Protein AF-G8R290-F1 (afdb_monomer_lite)

Sequence (73 aa):
MQKWIYIIVWLILFPLAGEAQCAMCKAIAESSRAGGSSIADGLNGGIVYLMAFPYLLMAGVGYAIYRNKKSRT

Organism: Owenweeksia hongkongensis (strain DSM 17368 / CIP 108786 / JCM 12287 / NRRL B-23963 / UST20020801) (NCBI:txid926562)

pLDDT: mean 77.45, std 14.35, range [47.31, 98.0]

Secondary structure (DSSP, 8-state):
-HHHHHHHHHHHHHHHHS--STTHHHHHHHHHHHTT-THHHHHHHHHHHHHHHHHHHHHHHHHHHHHHHHHH-

Radius of gyration: 20.13 Å; chains: 1; bounding box: 38×42×48 Å

Structure (mmCIF, N/CA/C/O backbone):
data_AF-G8R290-F1
#
_entry.id   AF-G8R290-F1
#
loop_
_atom_site.group_PDB
_atom_site.id
_atom_site.type_symbol
_atom_site.label_atom_id
_atom_site.label_alt_id
_atom_site.label_comp_id
_atom_site.label_asym_id
_atom_site.label_entity_id
_atom_site.label_seq_id
_atom_site.pdbx_PDB_ins_code
_atom_site.Cartn_x
_atom_site.Cartn_y
_atom_site.Cartn_z
_atom_site.occupancy
_atom_site.B_iso_or_equiv
_atom_site.auth_seq_id
_atom_site.auth_comp_id
_atom_site.auth_asym_id
_atom_site.auth_atom_id
_atom_site.pdbx_PDB_model_num
ATOM 1 N N . MET A 1 1 ? -11.816 23.263 15.665 1.00 59.47 1 MET A N 1
ATOM 2 C CA . MET A 1 1 ? -12.682 22.545 14.701 1.00 59.47 1 MET A CA 1
ATOM 3 C C . MET A 1 1 ? -12.318 22.881 13.256 1.00 59.47 1 MET A C 1
ATOM 5 O O . MET A 1 1 ? -11.823 22.009 12.564 1.00 59.47 1 MET A O 1
ATOM 9 N N . GLN A 1 2 ? -12.444 24.139 12.822 1.00 69.81 2 GLN A N 1
ATOM 10 C CA . GLN A 1 2 ? -12.178 24.570 11.433 1.00 69.81 2 GLN A CA 1
ATOM 11 C C . GLN A 1 2 ? -10.777 24.180 10.911 1.00 69.81 2 GLN A C 1
ATOM 13 O O . GLN A 1 2 ? -10.659 23.589 9.848 1.00 69.81 2 GLN A O 1
ATOM 18 N N . LYS A 1 3 ? -9.716 24.395 11.706 1.00 74.38 3 LYS A N 1
ATOM 19 C CA . LYS A 1 3 ? -8.328 24.034 11.343 1.00 74.38 3 LYS A CA 1
ATOM 20 C C . LYS A 1 3 ? -8.120 22.535 11.073 1.00 74.38 3 LYS A C 1
ATOM 22 O O . LYS A 1 3 ? -7.335 22.176 10.209 1.00 74.38 3 LYS A O 1
ATOM 27 N N . TRP A 1 4 ? -8.847 21.674 11.786 1.00 88.06 4 TRP A N 1
ATOM 28 C CA . TRP A 1 4 ? -8.766 20.221 11.613 1.00 88.06 4 TRP A CA 1
ATOM 29 C C . TRP A 1 4 ? -9.471 19.761 10.339 1.00 88.06 4 TRP A C 1
ATOM 31 O O . TRP A 1 4 ? -8.998 18.839 9.689 1.00 88.06 4 TRP A O 1
ATOM 41 N N . ILE A 1 5 ? -10.548 20.446 9.943 1.00 92.12 5 ILE A N 1
ATOM 42 C CA . ILE A 1 5 ? -11.248 20.178 8.682 1.00 92.12 5 ILE A CA 1
ATOM 43 C C . ILE A 1 5 ? -10.309 20.427 7.499 1.00 92.12 5 ILE A C 1
ATOM 45 O O . ILE A 1 5 ? -10.190 19.565 6.638 1.00 92.12 5 ILE A O 1
ATOM 49 N N . TYR A 1 6 ? -9.575 21.544 7.492 1.00 90.25 6 TYR A N 1
ATOM 50 C CA . TYR A 1 6 ? -8.597 21.822 6.434 1.00 90.25 6 TYR A CA 1
ATOM 51 C C . TYR A 1 6 ? -7.471 20.785 6.379 1.00 90.25 6 TYR A C 1
ATOM 53 O O . TYR A 1 6 ? -7.091 20.366 5.291 1.00 90.25 6 TYR A O 1
ATOM 61 N N . ILE A 1 7 ? -6.980 20.325 7.535 1.00 92.69 7 ILE A N 1
ATOM 62 C CA . ILE A 1 7 ? -5.953 19.274 7.607 1.00 92.69 7 ILE A CA 1
ATOM 63 C C . ILE A 1 7 ? -6.486 17.949 7.048 1.00 92.69 7 ILE A C 1
ATOM 65 O O . ILE A 1 7 ? -5.810 17.315 6.247 1.00 92.69 7 ILE A O 1
ATOM 69 N N . ILE A 1 8 ? -7.703 17.547 7.426 1.00 91.94 8 ILE A N 1
ATOM 70 C CA . ILE A 1 8 ? -8.336 16.306 6.951 1.00 91.94 8 ILE A CA 1
ATOM 71 C C . ILE A 1 8 ? -8.582 16.362 5.440 1.00 91.94 8 ILE A C 1
ATOM 73 O O . ILE A 1 8 ? -8.266 15.412 4.730 1.00 91.94 8 ILE A O 1
ATOM 77 N N . VAL A 1 9 ? -9.097 17.486 4.937 1.00 92.38 9 VAL A N 1
ATOM 78 C CA . VAL A 1 9 ? -9.325 17.699 3.501 1.00 92.38 9 VAL A CA 1
ATOM 79 C C . VAL A 1 9 ? -8.009 17.643 2.727 1.00 92.38 9 VAL A C 1
ATOM 81 O O . VAL A 1 9 ? -7.934 16.978 1.697 1.00 92.38 9 VAL A O 1
ATOM 84 N N . TRP A 1 10 ? -6.951 18.272 3.241 1.00 87.81 10 TRP A N 1
ATOM 85 C CA . TRP A 1 10 ? -5.633 18.229 2.613 1.00 87.81 10 TRP A CA 1
ATOM 86 C C . TRP A 1 10 ? -5.058 16.807 2.590 1.00 87.81 10 TRP A C 1
ATOM 88 O O . TRP A 1 10 ? -4.550 16.379 1.561 1.00 87.81 10 TRP A O 1
ATOM 98 N N . LEU A 1 11 ? -5.223 16.036 3.671 1.00 86.44 11 LEU A N 1
ATOM 99 C CA . LEU A 1 11 ? -4.756 14.648 3.760 1.00 86.44 11 LEU A CA 1
ATOM 100 C C . LEU A 1 11 ? -5.440 13.717 2.741 1.00 86.44 11 LEU A C 1
ATOM 102 O O . LEU A 1 11 ? -4.809 12.799 2.226 1.00 86.44 11 LEU A O 1
ATOM 106 N N . ILE A 1 12 ? -6.723 13.956 2.453 1.00 86.12 12 ILE A N 1
ATOM 107 C CA . ILE A 1 12 ? -7.511 13.175 1.486 1.00 86.12 12 ILE A CA 1
ATOM 108 C C . ILE A 1 12 ? -7.153 13.547 0.041 1.00 86.12 12 ILE A C 1
ATOM 110 O O . ILE A 1 12 ? -7.144 12.680 -0.829 1.00 86.12 12 ILE A O 1
ATOM 114 N N . LEU A 1 13 ? -6.849 14.821 -0.224 1.00 84.31 13 LEU A N 1
ATOM 115 C CA . LEU A 1 13 ? -6.548 15.323 -1.570 1.00 84.31 13 LEU A CA 1
ATOM 116 C C . LEU A 1 13 ? -5.068 15.193 -1.958 1.00 84.31 13 LEU A C 1
ATOM 118 O O . LEU A 1 13 ? -4.756 15.082 -3.140 1.00 84.31 13 LEU A O 1
ATOM 122 N N . PHE A 1 14 ? -4.158 15.161 -0.984 1.00 79.31 14 PHE A N 1
ATOM 123 C CA . PHE A 1 14 ? -2.722 14.967 -1.192 1.00 79.31 14 PHE A CA 1
ATOM 124 C C . PHE A 1 14 ? -2.363 13.749 -2.069 1.00 79.31 14 PHE A C 1
ATOM 126 O O . PHE A 1 14 ? -1.558 13.915 -2.987 1.00 79.31 14 PHE A O 1
ATOM 133 N N . PRO A 1 15 ? -2.959 12.550 -1.888 1.00 70.69 15 PRO A N 1
ATOM 134 C CA . PRO A 1 15 ? -2.650 11.404 -2.743 1.00 70.69 15 PRO A CA 1
ATOM 135 C C . PRO A 1 15 ? -3.151 11.545 -4.188 1.00 70.69 15 PRO A C 1
ATOM 137 O O . PRO A 1 15 ? -2.684 10.793 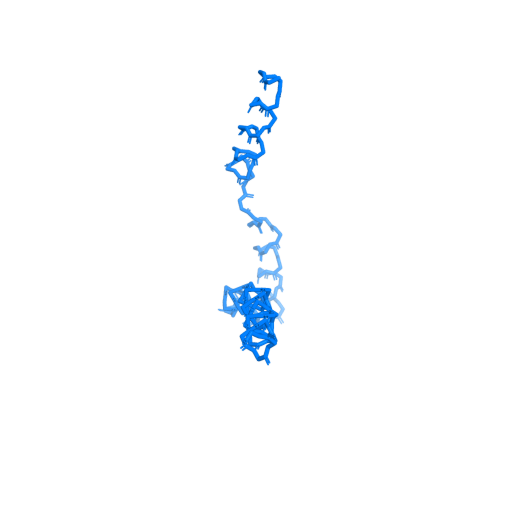-5.036 1.00 70.69 15 PRO A O 1
ATOM 140 N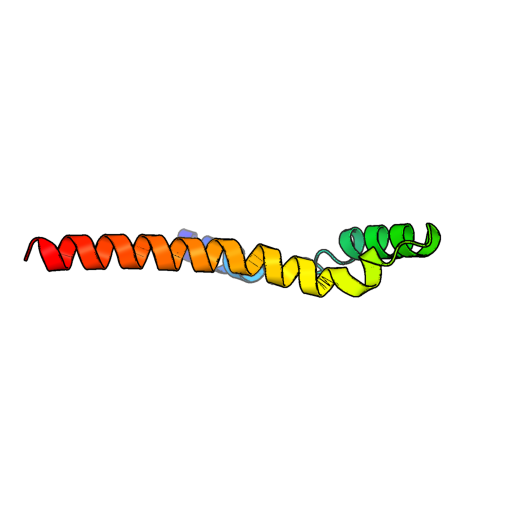 N . LEU A 1 16 ? -4.057 12.485 -4.496 1.00 68.56 16 LEU A N 1
ATOM 141 C CA . LEU A 1 16 ? -4.482 12.759 -5.877 1.00 68.56 16 LEU A CA 1
ATOM 142 C C . LEU A 1 16 ? -3.483 13.645 -6.638 1.00 68.56 16 LEU A C 1
ATOM 144 O O . LEU A 1 16 ? -3.491 13.646 -7.864 1.00 68.56 16 LEU A O 1
ATOM 148 N N . ALA A 1 17 ? -2.653 14.413 -5.924 1.00 64.50 17 ALA A N 1
ATOM 149 C CA . ALA A 1 17 ? -1.640 15.298 -6.507 1.00 64.50 17 ALA A CA 1
ATOM 150 C C . ALA A 1 17 ? -0.276 14.612 -6.688 1.00 64.50 17 ALA A C 1
ATOM 152 O O . ALA A 1 17 ? 0.629 15.176 -7.302 1.00 64.50 17 ALA A O 1
ATOM 153 N N . GLY A 1 18 ? -0.115 13.402 -6.149 1.00 58.31 18 GLY A N 1
ATOM 154 C CA . GLY A 1 18 ? 0.989 12.536 -6.516 1.00 58.31 18 GLY A CA 1
ATOM 155 C C . 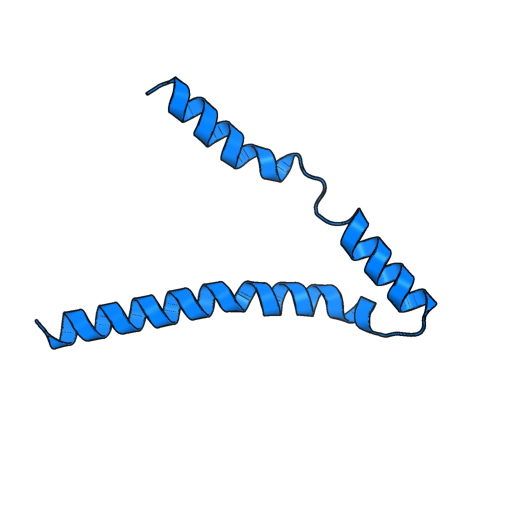GLY A 1 18 ? 0.663 11.868 -7.841 1.00 58.31 18 GLY A C 1
ATOM 156 O O . GLY A 1 18 ? -0.296 11.102 -7.920 1.00 58.31 18 GLY A O 1
ATOM 157 N N . GLU A 1 19 ? 1.490 12.097 -8.862 1.00 55.09 19 GLU A N 1
ATOM 158 C CA . GLU A 1 19 ? 1.659 11.105 -9.922 1.00 55.09 19 GLU A CA 1
ATOM 159 C C . GLU A 1 19 ? 1.779 9.755 -9.197 1.00 55.09 19 GLU A C 1
ATOM 161 O O . GLU A 1 19 ? 2.597 9.629 -8.273 1.00 55.09 19 GLU A O 1
ATOM 166 N N . ALA A 1 20 ? 0.945 8.760 -9.536 1.00 52.09 20 ALA A N 1
ATOM 167 C CA . ALA A 1 20 ? 1.149 7.394 -9.048 1.00 52.09 20 ALA A CA 1
ATOM 168 C C . ALA A 1 20 ? 2.646 7.065 -9.177 1.00 52.09 20 ALA A C 1
ATOM 170 O O . ALA A 1 20 ? 3.292 7.662 -10.034 1.00 52.09 20 ALA A O 1
ATOM 171 N N . GLN A 1 21 ? 3.207 6.205 -8.316 1.00 47.31 21 GLN A N 1
ATOM 172 C CA . GLN A 1 21 ? 4.629 5.793 -8.230 1.00 47.31 21 GLN A CA 1
ATOM 173 C C . GLN A 1 21 ? 5.205 5.200 -9.551 1.00 47.31 21 GLN A C 1
ATOM 175 O O . GLN A 1 21 ? 5.887 4.183 -9.592 1.00 47.31 21 GLN A O 1
ATOM 180 N N . CYS A 1 22 ? 4.956 5.862 -10.665 1.00 63.97 22 CYS A N 1
ATOM 181 C CA . CYS A 1 22 ? 5.000 5.467 -12.052 1.00 63.97 22 CYS A CA 1
ATOM 182 C C . CYS A 1 22 ? 6.302 5.915 -12.689 1.00 63.97 22 CYS A C 1
ATOM 184 O O . CYS A 1 22 ? 6.604 5.440 -13.767 1.00 63.97 22 CYS A O 1
ATOM 186 N N . ALA A 1 23 ? 7.103 6.771 -12.050 1.00 56.62 23 ALA A N 1
ATOM 187 C CA . ALA A 1 23 ? 8.496 6.951 -12.448 1.00 56.62 23 ALA A CA 1
ATOM 188 C C . ALA A 1 23 ? 9.379 5.842 -11.848 1.00 56.62 23 ALA A C 1
ATOM 190 O O . ALA A 1 23 ? 10.191 5.253 -12.554 1.00 56.62 23 ALA A O 1
ATOM 191 N N . MET A 1 24 ? 9.166 5.480 -10.576 1.00 62.72 24 MET A N 1
ATOM 192 C CA . MET A 1 24 ? 9.984 4.477 -9.882 1.00 62.72 24 MET A CA 1
ATOM 193 C C . MET A 1 24 ? 9.656 3.048 -10.335 1.00 62.72 24 MET A C 1
ATOM 195 O O . MET A 1 24 ? 10.550 2.312 -10.747 1.00 62.72 24 MET A O 1
ATOM 199 N N . CYS A 1 25 ? 8.375 2.663 -10.342 1.00 65.38 25 CYS A N 1
ATOM 200 C CA . CYS A 1 25 ? 7.957 1.337 -10.801 1.00 65.38 25 CYS A CA 1
ATOM 201 C C . CYS A 1 25 ? 8.216 1.134 -12.301 1.00 65.38 25 CYS A C 1
ATOM 203 O O . CYS A 1 25 ? 8.574 0.031 -12.709 1.00 65.38 25 CYS A O 1
ATOM 205 N N . LYS A 1 26 ? 8.097 2.191 -13.118 1.00 62.75 26 LYS A N 1
ATOM 206 C CA . LYS A 1 26 ? 8.402 2.128 -14.554 1.00 62.75 26 LYS A CA 1
ATOM 207 C C . LYS A 1 26 ? 9.901 2.032 -14.821 1.00 62.75 26 LYS A C 1
ATOM 209 O O . LYS A 1 26 ? 10.286 1.175 -15.601 1.00 62.75 26 LYS A O 1
ATOM 214 N N . ALA A 1 27 ? 10.745 2.805 -14.132 1.00 65.94 27 ALA A N 1
ATOM 215 C CA . ALA A 1 27 ? 12.200 2.689 -14.252 1.00 65.94 27 ALA A CA 1
ATOM 216 C C . ALA A 1 27 ? 12.710 1.300 -13.830 1.00 65.94 27 ALA A C 1
ATOM 218 O O . ALA A 1 27 ? 13.569 0.730 -14.499 1.00 65.94 27 ALA A O 1
ATOM 219 N N . ILE A 1 28 ? 12.144 0.713 -12.769 1.00 67.31 28 ILE A N 1
ATOM 220 C CA . ILE A 1 28 ? 12.455 -0.662 -12.350 1.00 67.31 28 ILE A CA 1
ATOM 221 C C . ILE A 1 28 ? 11.959 -1.676 -13.392 1.00 67.31 28 ILE A C 1
ATOM 223 O O . ILE A 1 28 ? 12.678 -2.625 -13.709 1.00 67.31 28 ILE A O 1
ATOM 227 N N . ALA A 1 29 ? 10.766 -1.477 -13.962 1.00 65.25 29 ALA A N 1
ATOM 228 C CA . ALA A 1 29 ? 10.222 -2.348 -15.002 1.00 65.25 29 ALA A CA 1
ATOM 229 C C . ALA A 1 29 ? 11.036 -2.277 -16.310 1.00 65.25 29 ALA A C 1
ATOM 231 O O . ALA A 1 29 ? 11.366 -3.317 -16.874 1.00 65.25 29 ALA A O 1
ATOM 232 N N . GLU A 1 30 ? 11.413 -1.083 -16.773 1.00 66.88 30 GLU A N 1
ATOM 233 C CA . GLU A 1 30 ? 12.288 -0.892 -17.940 1.00 66.88 30 GLU A CA 1
ATOM 234 C C . GLU A 1 30 ? 13.684 -1.474 -17.698 1.00 66.88 30 GLU A C 1
ATOM 236 O O . GLU A 1 30 ? 14.193 -2.188 -18.560 1.00 66.88 30 GLU A O 1
ATOM 241 N N . SER A 1 31 ? 14.265 -1.275 -16.510 1.00 66.31 31 SER A N 1
ATOM 242 C CA . SER A 1 31 ? 15.567 -1.862 -16.154 1.00 66.31 31 SER A CA 1
ATOM 243 C C . SER A 1 31 ? 15.510 -3.392 -16.092 1.00 66.31 31 SER A C 1
ATOM 245 O O . SER A 1 31 ? 16.440 -4.069 -16.526 1.00 66.31 31 SER A O 1
ATOM 247 N N . SER A 1 32 ? 14.397 -3.951 -15.605 1.00 65.94 32 SER A N 1
ATOM 248 C CA . SER A 1 32 ? 14.174 -5.401 -15.570 1.00 65.94 32 SER A CA 1
ATOM 249 C C . SER A 1 32 ? 14.025 -5.983 -16.980 1.00 65.94 32 SER A C 1
ATOM 251 O O . SER A 1 32 ? 14.627 -7.013 -17.274 1.00 65.94 32 SER A O 1
ATOM 253 N N . ARG A 1 33 ? 13.297 -5.299 -17.878 1.00 64.25 33 ARG A N 1
ATOM 254 C CA . ARG A 1 33 ? 13.153 -5.693 -19.293 1.00 64.25 33 ARG A CA 1
ATOM 255 C C . ARG A 1 33 ? 14.471 -5.610 -20.057 1.00 64.25 33 ARG A C 1
ATOM 257 O O . ARG A 1 33 ? 14.804 -6.548 -20.774 1.00 64.25 33 ARG A O 1
ATOM 264 N N . ALA A 1 34 ? 15.236 -4.534 -19.874 1.00 65.06 34 ALA A N 1
ATOM 265 C CA . ALA A 1 34 ? 16.550 -4.362 -20.496 1.00 65.06 34 ALA A CA 1
ATOM 266 C C . ALA A 1 34 ? 17.566 -5.426 -20.036 1.00 65.06 34 ALA A C 1
ATOM 268 O O . ALA A 1 34 ? 18.436 -5.817 -20.808 1.00 65.06 34 ALA A O 1
ATOM 269 N N . GLY A 1 35 ? 17.424 -5.937 -18.807 1.00 68.19 35 GLY A N 1
ATOM 270 C CA . GLY A 1 35 ? 18.210 -7.053 -18.274 1.00 68.19 35 GLY A CA 1
ATOM 271 C C . GLY A 1 35 ? 17.697 -8.455 -18.639 1.00 68.19 35 GLY A C 1
ATOM 272 O O . GLY A 1 35 ? 18.239 -9.432 -18.129 1.00 68.19 35 GLY A O 1
ATOM 273 N N . GLY A 1 36 ? 16.654 -8.581 -19.473 1.00 58.00 36 GLY A N 1
ATOM 274 C CA . GLY A 1 36 ? 16.078 -9.871 -19.886 1.00 58.00 36 GLY A CA 1
ATOM 275 C C . GLY A 1 36 ? 15.208 -10.564 -18.827 1.00 58.00 36 GLY A C 1
ATOM 276 O O . GLY A 1 36 ? 14.910 -11.750 -18.956 1.00 58.00 36 GLY A O 1
ATOM 277 N N . SER A 1 37 ? 14.802 -9.849 -17.774 1.00 60.16 37 SER A N 1
ATOM 278 C CA . SER A 1 37 ? 14.032 -10.381 -16.649 1.00 60.16 37 SER A CA 1
ATOM 279 C C . SER A 1 37 ? 12.526 -10.134 -16.813 1.00 60.16 37 SER A C 1
ATOM 281 O O . SER A 1 37 ? 12.084 -9.007 -17.042 1.00 60.16 37 SER A O 1
ATOM 283 N N . SER A 1 38 ? 11.712 -11.179 -16.630 1.00 62.69 38 SER A N 1
ATOM 284 C CA . SER A 1 38 ? 10.240 -11.146 -16.742 1.00 62.69 38 SER A CA 1
ATOM 285 C C . SER A 1 38 ? 9.526 -10.462 -15.565 1.00 62.69 38 SER A C 1
ATOM 287 O O . SER A 1 38 ? 8.298 -10.373 -15.542 1.00 62.69 38 SER A O 1
ATOM 289 N N . ILE A 1 39 ? 10.280 -9.932 -14.595 1.00 64.62 39 ILE A N 1
ATOM 290 C CA . ILE A 1 39 ? 9.762 -9.228 -13.407 1.00 64.62 39 ILE A CA 1
ATOM 291 C C . ILE A 1 39 ? 8.829 -8.065 -13.789 1.00 64.62 39 ILE A C 1
ATOM 293 O O . ILE A 1 39 ? 7.862 -7.783 -13.081 1.00 64.62 39 ILE A O 1
ATOM 297 N N . ALA A 1 40 ? 9.071 -7.417 -14.931 1.00 61.78 40 ALA A N 1
ATOM 298 C CA . ALA A 1 40 ? 8.256 -6.303 -15.406 1.00 61.78 40 ALA A CA 1
ATOM 299 C C . ALA A 1 40 ? 6.818 -6.690 -15.790 1.00 61.78 40 ALA A C 1
ATOM 301 O O . ALA A 1 40 ? 5.913 -5.872 -15.629 1.00 61.78 40 ALA A O 1
ATOM 302 N N . ASP A 1 41 ? 6.591 -7.918 -16.264 1.00 67.00 41 ASP A N 1
ATOM 303 C CA . ASP A 1 41 ? 5.259 -8.369 -16.687 1.00 67.00 41 ASP A CA 1
ATOM 304 C C . ASP A 1 41 ? 4.394 -8.802 -15.488 1.00 67.00 41 ASP A C 1
ATOM 306 O O . ASP A 1 41 ? 3.167 -8.767 -15.558 1.00 67.00 41 ASP A O 1
ATOM 310 N N . GLY A 1 42 ? 5.023 -9.132 -14.352 1.00 69.56 42 GLY A N 1
ATOM 311 C CA . GLY A 1 42 ? 4.357 -9.542 -13.109 1.00 69.56 42 GLY A CA 1
ATOM 312 C C . GLY A 1 42 ? 4.175 -8.440 -12.056 1.00 69.56 42 GLY A C 1
ATOM 313 O O . GLY A 1 42 ? 3.588 -8.698 -11.005 1.00 69.56 42 GLY A O 1
ATOM 314 N N . LEU A 1 43 ? 4.659 -7.216 -12.300 1.00 70.62 43 LEU A N 1
ATOM 315 C CA . LEU A 1 43 ? 4.752 -6.170 -11.273 1.00 70.62 43 LEU A CA 1
ATOM 316 C C . LEU A 1 43 ? 3.392 -5.769 -10.677 1.00 70.62 43 LEU A C 1
ATOM 318 O O . LEU A 1 43 ? 3.269 -5.648 -9.460 1.00 70.62 43 LEU A O 1
ATOM 322 N N . ASN A 1 44 ? 2.359 -5.607 -11.510 1.00 73.94 44 ASN A N 1
ATOM 323 C CA . ASN A 1 44 ? 1.012 -5.272 -11.032 1.00 73.94 44 ASN A CA 1
ATOM 324 C C . ASN A 1 44 ? 0.432 -6.407 -10.162 1.00 73.94 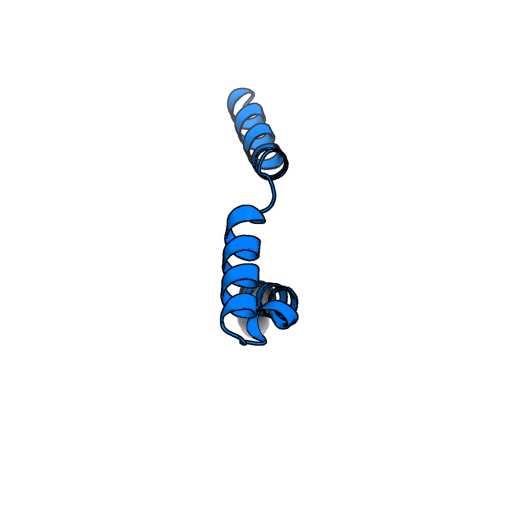44 ASN A C 1
ATOM 326 O O . ASN A 1 44 ? -0.110 -6.160 -9.086 1.00 73.94 44 ASN A O 1
ATOM 330 N N . GLY A 1 45 ? 0.659 -7.664 -10.561 1.00 78.12 45 GLY A N 1
ATOM 331 C CA . GLY A 1 45 ? 0.305 -8.830 -9.748 1.00 78.12 45 GLY A CA 1
ATOM 332 C C . GLY A 1 45 ? 1.016 -8.834 -8.391 1.00 78.12 45 GLY A C 1
ATOM 333 O O . GLY A 1 45 ? 0.390 -9.107 -7.370 1.00 78.12 45 GLY A O 1
ATOM 334 N N . GLY A 1 46 ? 2.295 -8.447 -8.363 1.00 74.38 46 GLY A N 1
ATOM 335 C CA . GLY A 1 46 ? 3.073 -8.286 -7.134 1.00 74.38 46 GLY A CA 1
ATOM 336 C C . GLY A 1 46 ? 2.543 -7.183 -6.211 1.00 74.38 46 GLY A C 1
ATOM 337 O O . GLY A 1 46 ? 2.431 -7.403 -5.007 1.00 74.38 46 GLY A O 1
ATOM 338 N N . ILE A 1 47 ? 2.161 -6.023 -6.758 1.00 77.69 47 ILE A N 1
ATOM 339 C CA . ILE A 1 47 ? 1.575 -4.916 -5.980 1.00 77.69 47 ILE A CA 1
ATOM 340 C C . ILE A 1 47 ? 0.264 -5.364 -5.332 1.00 77.69 47 ILE A C 1
ATOM 342 O O . ILE A 1 47 ? 0.098 -5.211 -4.124 1.00 77.69 47 I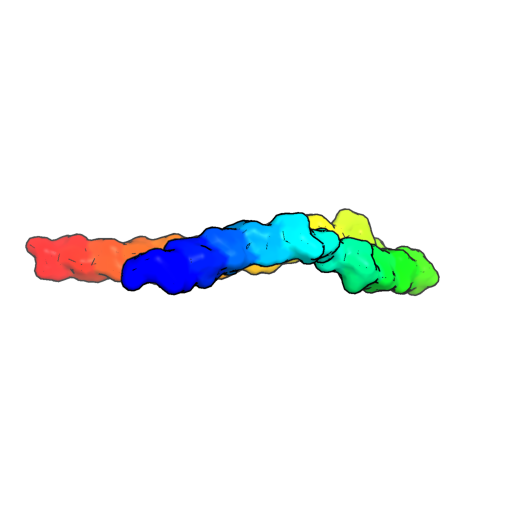LE A O 1
ATOM 346 N N . VAL A 1 48 ? -0.642 -5.971 -6.103 1.00 80.94 48 VAL A N 1
ATOM 347 C CA . VAL A 1 48 ? -1.923 -6.464 -5.577 1.00 80.94 48 VAL A CA 1
ATOM 348 C C . VAL A 1 48 ? -1.706 -7.553 -4.524 1.00 80.94 48 VAL A C 1
ATOM 350 O O . VAL A 1 48 ? -2.355 -7.524 -3.479 1.00 80.94 48 VAL A O 1
ATOM 353 N N . TYR A 1 49 ? -0.760 -8.472 -4.742 1.00 80.25 49 TYR A N 1
ATOM 354 C CA . TYR A 1 49 ? -0.414 -9.514 -3.772 1.00 80.25 49 TYR A CA 1
ATOM 355 C C . TYR A 1 49 ? 0.084 -8.927 -2.441 1.00 80.25 49 TYR A C 1
ATOM 357 O O . TYR A 1 49 ? -0.409 -9.297 -1.373 1.00 80.25 49 TYR A O 1
ATOM 365 N N . LEU A 1 50 ? 1.015 -7.968 -2.491 1.00 80.12 50 LEU A N 1
ATOM 366 C CA . LEU A 1 50 ? 1.551 -7.312 -1.296 1.00 80.12 50 LEU A CA 1
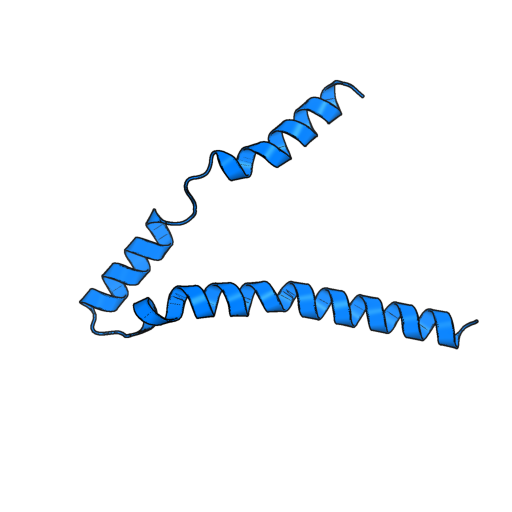ATOM 367 C C . LEU A 1 50 ? 0.509 -6.431 -0.597 1.00 80.12 50 LEU A C 1
ATOM 369 O O . LEU A 1 50 ? 0.474 -6.400 0.631 1.00 80.12 50 LEU A O 1
ATOM 373 N N . MET A 1 51 ? -0.366 -5.756 -1.349 1.00 83.75 51 MET A N 1
ATOM 374 C CA . MET A 1 51 ? -1.463 -4.964 -0.784 1.00 83.75 51 MET A CA 1
ATOM 375 C C . MET A 1 51 ? -2.559 -5.832 -0.162 1.00 83.75 51 MET A C 1
ATOM 377 O O . MET A 1 51 ? -3.176 -5.398 0.804 1.00 83.75 51 MET A O 1
ATOM 381 N N . ALA A 1 52 ? -2.802 -7.052 -0.648 1.00 88.75 52 ALA A N 1
ATOM 382 C CA . ALA A 1 52 ? -3.790 -7.957 -0.055 1.00 88.75 52 ALA A CA 1
ATOM 383 C C . ALA A 1 52 ? -3.403 -8.395 1.370 1.00 88.75 52 ALA A C 1
ATOM 385 O O . ALA A 1 52 ? -4.266 -8.561 2.235 1.00 88.75 52 ALA A O 1
ATOM 386 N N . PHE A 1 53 ? -2.103 -8.542 1.634 1.00 93.12 53 PHE A N 1
ATOM 387 C CA . PHE A 1 53 ? -1.573 -9.016 2.910 1.00 93.12 53 PHE A CA 1
ATOM 388 C C . PHE A 1 53 ? -2.024 -8.200 4.144 1.00 93.12 53 PHE A C 1
ATOM 390 O O . PHE A 1 53 ? -2.565 -8.806 5.075 1.00 93.12 53 PHE A O 1
ATOM 397 N N . PRO A 1 54 ? -1.890 -6.855 4.194 1.00 89.81 54 PRO A N 1
ATOM 398 C CA . PRO A 1 54 ? -2.358 -6.070 5.336 1.00 89.81 54 PRO A CA 1
ATOM 399 C C . PRO A 1 54 ? -3.871 -6.190 5.572 1.00 89.81 54 PRO A C 1
ATOM 401 O O . PRO A 1 54 ? -4.297 -6.236 6.726 1.00 89.81 54 PRO A O 1
ATOM 404 N N . TYR A 1 55 ? -4.692 -6.309 4.523 1.00 93.62 55 TYR A N 1
ATOM 405 C CA . TYR A 1 55 ? -6.139 -6.497 4.687 1.00 93.62 55 TYR A CA 1
ATOM 406 C C . TYR A 1 55 ? -6.480 -7.866 5.284 1.00 93.62 55 TYR A C 1
ATOM 408 O O . TYR A 1 55 ? -7.315 -7.951 6.185 1.00 93.62 55 TYR A O 1
ATOM 416 N N . LEU A 1 56 ? -5.807 -8.929 4.831 1.00 96.12 56 LEU A N 1
ATOM 417 C CA . LEU A 1 56 ? -5.989 -10.278 5.372 1.00 96.12 56 LEU A CA 1
ATOM 418 C C . LEU A 1 56 ? -5.571 -10.362 6.842 1.00 96.12 56 LEU A C 1
ATOM 420 O O . LEU A 1 56 ? -6.288 -10.953 7.651 1.00 96.12 56 LEU A O 1
ATOM 424 N N . LEU A 1 57 ? -4.453 -9.731 7.208 1.00 96.19 57 LEU A N 1
ATOM 425 C CA . LEU A 1 57 ? -4.014 -9.651 8.601 1.00 96.19 57 LEU A CA 1
ATOM 426 C C . LEU A 1 57 ? -5.037 -8.927 9.479 1.00 96.19 57 LEU A C 1
ATOM 428 O O . LEU A 1 57 ? -5.413 -9.442 10.532 1.00 96.19 57 LEU A O 1
ATOM 432 N N . MET A 1 58 ? -5.530 -7.768 9.036 1.00 96.94 58 MET A N 1
ATOM 433 C CA . MET A 1 58 ? -6.551 -7.011 9.766 1.00 96.94 58 MET A CA 1
ATOM 434 C C . MET A 1 58 ? -7.843 -7.816 9.944 1.00 96.94 58 MET A C 1
ATOM 436 O O . MET A 1 58 ? -8.402 -7.845 11.043 1.00 96.94 58 MET A O 1
ATOM 440 N N . ALA A 1 59 ? -8.289 -8.520 8.900 1.00 97.56 59 ALA A N 1
ATOM 441 C CA . ALA A 1 59 ? -9.449 -9.403 8.969 1.00 97.56 59 ALA A CA 1
ATOM 442 C C . ALA A 1 59 ? -9.235 -10.559 9.962 1.00 97.56 59 ALA A C 1
ATOM 444 O O . ALA A 1 59 ? -10.111 -10.837 10.782 1.00 97.56 59 ALA A O 1
ATOM 445 N N . GLY A 1 60 ? -8.060 -11.196 9.942 1.00 98.00 60 GLY A N 1
ATOM 446 C CA . GLY A 1 60 ? -7.711 -12.283 10.859 1.00 98.00 60 GLY A CA 1
ATOM 447 C C . GLY A 1 60 ? -7.682 -11.840 12.323 1.00 98.00 60 GLY A C 1
ATOM 448 O O . GLY A 1 60 ? -8.292 -12.484 13.179 1.00 98.00 60 GLY A O 1
ATOM 449 N N . VAL A 1 61 ? -7.039 -10.705 12.612 1.00 97.81 61 VAL A N 1
ATOM 450 C CA . VAL A 1 61 ? -6.998 -10.121 13.962 1.00 97.81 61 VAL A CA 1
ATOM 451 C C . VAL A 1 61 ? -8.401 -9.732 14.427 1.00 97.81 61 VAL A C 1
ATOM 453 O O . VAL A 1 61 ? -8.809 -10.100 15.531 1.00 97.81 61 VAL A O 1
ATOM 456 N N . GLY A 1 62 ? -9.174 -9.046 13.581 1.00 97.88 62 GLY A N 1
ATOM 457 C CA . GLY A 1 62 ? -10.551 -8.661 13.890 1.00 97.88 62 GLY A CA 1
ATOM 458 C C . GLY A 1 62 ? -11.439 -9.868 14.202 1.00 97.88 62 GLY A C 1
ATOM 459 O O . GLY A 1 62 ? -12.161 -9.870 15.202 1.00 97.88 62 GLY A O 1
ATOM 460 N N . TYR A 1 63 ? -11.327 -10.935 13.407 1.00 97.50 63 TYR A N 1
ATOM 461 C CA . TYR A 1 63 ? -12.045 -12.186 13.638 1.00 97.50 63 TYR A CA 1
ATOM 462 C C . TYR A 1 63 ? -11.626 -12.871 14.948 1.00 97.50 63 TYR A C 1
ATOM 464 O O . TYR A 1 63 ? -12.484 -13.316 15.715 1.00 97.50 63 TYR A O 1
ATOM 472 N N . ALA A 1 64 ? -10.325 -12.915 15.255 1.00 97.19 64 ALA A N 1
ATOM 473 C CA . ALA A 1 64 ? -9.817 -13.489 16.501 1.00 97.19 64 ALA A CA 1
ATOM 474 C C . ALA A 1 64 ? -10.340 -12.743 17.743 1.00 97.19 64 ALA A C 1
ATOM 476 O O . ALA A 1 64 ? -10.716 -13.381 18.734 1.00 97.19 64 ALA A O 1
ATOM 477 N N . ILE A 1 65 ? -10.421 -11.409 17.682 1.00 96.81 65 ILE A N 1
ATOM 478 C CA . ILE A 1 65 ? -11.000 -10.570 18.742 1.00 96.81 65 ILE A CA 1
ATOM 479 C C . ILE A 1 65 ? -12.503 -10.832 18.877 1.00 96.81 65 ILE A C 1
ATOM 481 O O . ILE A 1 65 ? -12.987 -11.041 19.992 1.00 96.81 65 ILE A O 1
ATOM 485 N N . TYR A 1 66 ? -13.241 -10.858 17.762 1.00 96.25 66 TYR A N 1
ATOM 486 C CA . TYR A 1 66 ? -14.677 -11.149 17.759 1.00 96.25 66 TYR A CA 1
ATOM 487 C C . TYR A 1 66 ? -14.973 -12.510 18.400 1.00 96.25 66 TYR A C 1
ATOM 489 O O . TYR A 1 66 ? -15.813 -12.602 19.298 1.00 96.25 66 TYR A O 1
ATOM 497 N N . ARG A 1 67 ? -14.236 -13.557 18.004 1.00 96.25 67 ARG A N 1
ATOM 498 C CA . ARG A 1 67 ? -14.391 -14.901 18.571 1.00 96.25 67 ARG A CA 1
ATOM 499 C C . ARG A 1 67 ? -14.088 -14.918 20.069 1.00 96.25 67 ARG A C 1
ATOM 501 O O . ARG A 1 67 ? -14.845 -15.522 20.824 1.00 96.25 67 ARG A O 1
ATOM 508 N N . ASN A 1 68 ? -13.018 -14.251 20.507 1.00 94.44 68 ASN A N 1
ATOM 509 C CA . ASN A 1 68 ? -12.679 -14.158 21.930 1.00 94.44 68 ASN A CA 1
ATOM 510 C C . ASN A 1 68 ? -13.778 -13.457 22.735 1.00 94.44 68 ASN A C 1
ATOM 512 O O . ASN A 1 68 ? -14.166 -13.956 23.787 1.00 94.44 68 ASN A O 1
ATOM 516 N N . LYS A 1 69 ? -14.325 -12.343 22.231 1.00 91.56 69 LYS A N 1
ATOM 517 C CA . LYS A 1 69 ? -15.442 -11.642 22.882 1.00 91.56 69 LYS A CA 1
ATOM 518 C C . LYS A 1 69 ? -16.701 -12.507 22.952 1.00 91.56 69 LYS A C 1
ATOM 520 O O . LYS A 1 69 ? -17.293 -12.600 24.020 1.00 91.56 69 LYS A O 1
ATOM 525 N N . LYS A 1 70 ? -17.062 -13.189 21.859 1.00 87.75 70 LYS A N 1
ATOM 526 C CA . LYS A 1 70 ? -18.214 -14.105 21.819 1.00 87.75 70 LYS A CA 1
ATOM 527 C C . LYS A 1 70 ? -18.042 -15.325 22.728 1.00 87.75 70 LYS A C 1
ATOM 529 O O . LYS A 1 70 ? -19.024 -15.822 23.236 1.00 87.75 70 LYS A O 1
ATOM 534 N N . SER A 1 71 ? -16.819 -15.814 22.934 1.00 80.25 71 SER A N 1
ATOM 535 C CA . SER A 1 71 ? -16.549 -16.931 23.854 1.00 80.25 71 SER A CA 1
ATOM 536 C C . SER A 1 71 ? -16.577 -16.527 25.333 1.00 80.25 71 SER A C 1
ATOM 538 O O . SER A 1 71 ? -16.571 -17.401 26.196 1.00 80.25 71 SER A O 1
ATOM 540 N N . ARG A 1 72 ? -16.499 -15.226 25.629 1.00 72.56 72 ARG A N 1
ATOM 541 C CA . ARG A 1 72 ? -16.497 -14.666 26.989 1.00 72.56 72 ARG A CA 1
ATOM 542 C C . ARG A 1 72 ? -17.855 -14.072 27.390 1.00 72.56 72 ARG A C 1
ATOM 544 O O . ARG A 1 72 ? -17.987 -13.667 28.539 1.00 72.56 72 ARG A O 1
ATOM 551 N N . THR A 1 73 ? -18.801 -13.983 26.452 1.00 55.94 73 THR A N 1
ATOM 552 C CA . THR A 1 73 ? -20.222 -13.659 26.677 1.00 55.94 73 THR A CA 1
ATOM 553 C C . THR A 1 73 ? -21.012 -14.954 26.657 1.00 55.94 73 THR A C 1
ATOM 555 O O . THR A 1 73 ? -21.893 -15.110 27.523 1.00 55.94 73 THR A O 1
#

Foldseek 3Di:
DVVVVVVVVCVVCVVVPDPPCCVVLVVVLVVCVVVVHPCNVCVVVVVVVVVVVVVVVVVVVVVVVVVVVVVVD